Protein AF-A0A9D4KH15-F1 (afdb_monomer)

Structure (mmCIF, N/CA/C/O backbone):
data_AF-A0A9D4KH15-F1
#
_entry.id   AF-A0A9D4KH15-F1
#
loop_
_atom_site.group_PDB
_atom_site.id
_atom_site.type_symbol
_atom_site.label_atom_id
_atom_site.label_alt_id
_atom_site.label_comp_id
_atom_site.label_asym_id
_atom_site.label_entity_id
_atom_site.label_seq_id
_atom_site.pdbx_PDB_ins_code
_atom_site.Cartn_x
_atom_site.Cartn_y
_atom_site.Cartn_z
_atom_site.occupancy
_atom_site.B_iso_or_equiv
_atom_site.auth_seq_id
_atom_site.auth_comp_id
_atom_site.auth_asym_id
_atom_site.auth_atom_id
_atom_site.pdbx_PDB_model_num
ATOM 1 N N . MET A 1 1 ? 5.523 19.450 22.129 1.00 51.50 1 MET A N 1
ATOM 2 C CA . MET A 1 1 ? 5.446 18.774 20.815 1.00 51.50 1 MET A CA 1
ATOM 3 C C . MET A 1 1 ? 5.127 17.316 21.075 1.00 51.50 1 MET A C 1
ATOM 5 O O . MET A 1 1 ? 5.651 16.769 22.034 1.00 51.50 1 MET A O 1
ATOM 9 N N . ASP A 1 2 ? 4.217 16.727 20.310 1.00 75.88 2 ASP A N 1
ATOM 10 C CA . ASP A 1 2 ? 3.698 15.388 20.586 1.00 75.88 2 ASP A CA 1
ATOM 11 C C . ASP A 1 2 ? 4.733 14.305 20.212 1.00 75.88 2 ASP A C 1
ATOM 13 O O . ASP A 1 2 ? 5.289 14.323 19.109 1.00 75.88 2 ASP A O 1
ATOM 17 N N . SER A 1 3 ? 5.032 13.402 21.152 1.00 84.50 3 SER A N 1
ATOM 18 C CA . SER A 1 3 ? 6.187 12.486 21.122 1.00 84.50 3 SER A CA 1
ATOM 19 C C . SER A 1 3 ? 6.251 11.632 19.848 1.00 84.50 3 SER A C 1
ATOM 21 O O . SER A 1 3 ? 7.328 11.422 19.289 1.00 84.50 3 SER A O 1
ATOM 23 N N . LEU A 1 4 ? 5.094 11.211 19.327 1.00 83.44 4 LEU A N 1
ATOM 24 C CA . LEU A 1 4 ? 4.999 10.395 18.112 1.00 83.44 4 LEU A CA 1
ATOM 25 C C . LEU A 1 4 ? 5.393 11.161 16.845 1.00 83.44 4 LEU A C 1
ATOM 27 O O . LEU A 1 4 ? 6.088 10.625 15.985 1.00 83.44 4 LEU A O 1
ATOM 31 N N . THR A 1 5 ? 4.978 12.423 16.733 1.00 88.56 5 THR A N 1
ATOM 32 C CA . THR A 1 5 ? 5.319 13.270 15.580 1.00 88.56 5 THR A CA 1
ATOM 33 C C . THR A 1 5 ? 6.829 13.492 15.527 1.00 88.56 5 THR A C 1
ATOM 35 O O . THR A 1 5 ? 7.440 13.378 14.467 1.00 88.56 5 THR A O 1
ATOM 38 N N . GLN A 1 6 ? 7.445 13.743 16.684 1.00 88.19 6 GLN A N 1
ATOM 39 C CA . GLN A 1 6 ? 8.890 13.919 16.777 1.00 88.19 6 GLN A CA 1
ATOM 40 C C . GLN A 1 6 ? 9.641 12.626 16.430 1.00 88.19 6 GLN A C 1
ATOM 42 O O . GLN A 1 6 ? 10.604 12.671 15.672 1.00 88.19 6 GLN A O 1
ATOM 47 N N . MET A 1 7 ? 9.183 11.475 16.930 1.00 88.94 7 MET A N 1
ATOM 48 C CA . MET A 1 7 ? 9.775 10.172 16.613 1.00 88.94 7 MET A CA 1
ATOM 49 C C . MET A 1 7 ? 9.785 9.897 15.103 1.00 88.94 7 MET A C 1
ATOM 51 O O . MET A 1 7 ? 10.810 9.493 14.559 1.00 88.94 7 MET 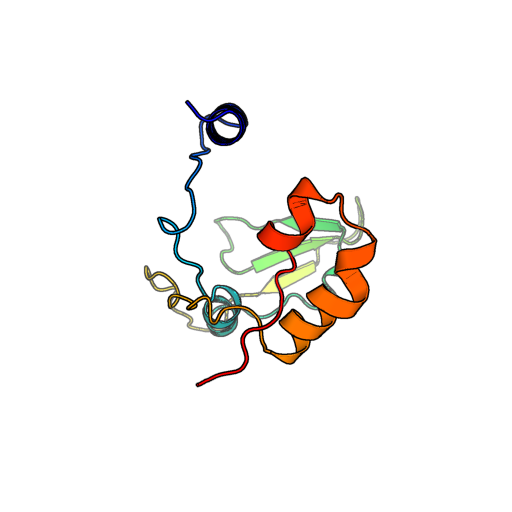A O 1
ATOM 55 N N . VAL A 1 8 ? 8.668 10.155 14.415 1.00 88.62 8 VAL A N 1
ATOM 56 C CA . VAL A 1 8 ? 8.570 9.958 12.962 1.00 88.62 8 VAL A CA 1
ATOM 57 C C . VAL A 1 8 ? 9.496 10.920 12.214 1.00 88.62 8 VAL A C 1
ATOM 59 O O . VAL A 1 8 ? 10.247 10.471 11.352 1.00 88.62 8 VAL A O 1
ATOM 62 N N . ASN A 1 9 ? 9.528 12.201 12.585 1.00 91.38 9 ASN A N 1
ATOM 63 C CA . ASN A 1 9 ? 10.410 13.185 11.943 1.00 91.38 9 ASN A CA 1
ATOM 64 C C . ASN A 1 9 ? 11.902 12.871 12.142 1.00 91.38 9 ASN A C 1
ATOM 66 O O . ASN A 1 9 ? 12.714 13.143 11.267 1.00 91.38 9 ASN A O 1
ATOM 70 N N . MET A 1 10 ? 12.284 12.281 13.278 1.00 92.69 10 MET A N 1
ATOM 71 C CA . MET A 1 10 ? 13.681 11.919 13.555 1.00 92.69 10 MET A CA 1
ATOM 72 C C . MET A 1 10 ? 14.112 10.590 12.914 1.00 92.69 10 MET A C 1
ATOM 74 O O . MET A 1 10 ? 15.296 10.265 12.943 1.00 92.69 10 MET A O 1
ATOM 78 N N . SER A 1 11 ? 13.187 9.810 12.344 1.00 91.69 11 SER A N 1
ATOM 79 C CA . SER A 1 11 ? 13.507 8.500 11.753 1.00 91.69 11 SER A CA 1
ATOM 80 C C . SER A 1 11 ? 14.305 8.590 10.444 1.00 91.69 11 SER A C 1
ATOM 82 O O . SER A 1 11 ? 15.034 7.661 10.106 1.00 91.69 11 SER A O 1
ATOM 84 N N . SER A 1 12 ? 14.176 9.696 9.708 1.00 92.12 12 SER A N 1
ATOM 85 C CA . SER A 1 12 ? 14.945 10.008 8.500 1.00 92.12 12 SER A CA 1
ATOM 86 C C . SER A 1 12 ? 14.803 11.494 8.182 1.00 92.12 12 SER A C 1
ATOM 88 O O . SER A 1 12 ? 13.729 12.058 8.374 1.00 92.12 12 SER A O 1
ATOM 90 N N . ALA A 1 13 ? 15.837 12.110 7.602 1.00 87.50 13 ALA A N 1
ATOM 91 C CA . ALA A 1 13 ? 15.796 13.506 7.151 1.00 87.50 13 ALA A CA 1
ATOM 92 C C . ALA A 1 13 ? 14.719 13.781 6.082 1.00 87.50 13 ALA A C 1
ATOM 94 O O . ALA A 1 13 ? 14.343 14.928 5.864 1.00 87.50 13 ALA A O 1
ATOM 95 N N . SER A 1 14 ? 14.234 12.737 5.406 1.00 88.81 14 SER A N 1
ATOM 96 C CA . SER A 1 14 ? 13.194 12.822 4.377 1.00 88.81 14 SER A CA 1
ATOM 97 C C . SER A 1 14 ? 11.768 12.685 4.913 1.00 88.81 14 SER A C 1
ATOM 99 O O . SER A 1 14 ? 10.826 12.769 4.127 1.00 88.81 14 SER A O 1
ATOM 101 N N . ASN A 1 15 ? 11.591 12.378 6.200 1.00 88.44 15 ASN A N 1
ATOM 102 C CA . ASN A 1 15 ? 10.284 12.034 6.747 1.00 88.44 15 ASN A CA 1
ATOM 103 C C . ASN A 1 15 ? 9.617 13.247 7.397 1.00 88.44 15 ASN A C 1
ATOM 105 O O . ASN A 1 15 ? 10.205 13.921 8.238 1.00 88.44 15 ASN A O 1
ATOM 109 N N . GLU A 1 16 ? 8.347 13.458 7.059 1.00 89.38 16 GLU A N 1
ATOM 110 C CA . GLU A 1 16 ? 7.478 14.440 7.699 1.00 89.38 16 GLU A CA 1
ATOM 111 C C . GLU A 1 16 ? 6.214 13.748 8.221 1.00 89.38 16 GLU A C 1
ATOM 113 O O . GLU A 1 16 ? 5.483 13.072 7.494 1.00 89.38 16 GLU A O 1
ATOM 118 N N . ALA A 1 17 ? 5.965 13.895 9.515 1.00 87.75 17 ALA A N 1
ATOM 119 C CA . ALA A 1 17 ? 4.832 13.314 10.203 1.00 87.75 17 ALA A CA 1
ATOM 120 C C . ALA A 1 17 ? 3.571 14.150 9.970 1.00 87.75 17 ALA A C 1
ATOM 122 O O . ALA A 1 17 ? 3.404 15.226 10.546 1.00 87.75 17 ALA A O 1
ATOM 123 N N . VAL A 1 18 ? 2.636 13.607 9.193 1.00 84.25 18 VAL A N 1
ATOM 124 C CA . VAL A 1 18 ? 1.328 14.223 8.951 1.00 84.25 18 VAL A CA 1
ATOM 125 C C . VAL A 1 18 ? 0.259 13.497 9.761 1.00 84.25 18 VAL A C 1
ATOM 127 O O . VAL A 1 18 ? 0.149 12.271 9.722 1.00 84.25 18 VAL A O 1
ATOM 130 N N . ARG A 1 19 ? -0.553 14.252 10.506 1.00 80.44 19 ARG A N 1
ATOM 131 C CA . ARG A 1 19 ? -1.678 13.701 11.273 1.00 80.44 19 ARG A CA 1
ATOM 132 C C . ARG A 1 19 ? -2.951 13.703 10.457 1.00 80.44 19 ARG A C 1
ATOM 134 O O . ARG A 1 19 ? -3.253 14.675 9.776 1.00 80.44 19 ARG A O 1
ATOM 141 N N . TYR A 1 20 ? -3.754 12.660 10.611 1.00 75.25 20 TYR A N 1
ATOM 142 C CA . TYR A 1 20 ? -5.149 12.716 10.194 1.00 75.25 20 TYR A CA 1
ATOM 143 C C . TYR A 1 20 ? -5.892 13.798 11.016 1.00 75.25 20 TYR A C 1
ATOM 145 O O . TYR A 1 20 ? -5.657 13.876 12.224 1.00 75.25 20 TYR A O 1
ATOM 153 N N . PRO A 1 21 ? -6.754 14.641 10.408 1.00 79.31 21 PRO A N 1
ATOM 154 C CA . PRO A 1 21 ? -7.272 14.564 9.038 1.00 79.31 21 PRO A CA 1
ATOM 155 C C . PRO A 1 21 ? -6.495 15.366 7.979 1.00 79.31 21 PRO A C 1
ATOM 157 O O . PRO A 1 21 ? -6.962 15.471 6.852 1.00 79.31 21 PRO A O 1
ATOM 160 N N . ALA A 1 22 ? -5.307 15.907 8.278 1.00 83.06 22 ALA A N 1
ATOM 161 C CA . ALA A 1 22 ? -4.509 16.665 7.302 1.00 83.06 22 ALA A CA 1
ATOM 162 C C . ALA A 1 22 ? -3.950 15.802 6.146 1.00 83.06 22 ALA A C 1
ATOM 164 O O . ALA A 1 22 ? -3.389 16.334 5.190 1.00 83.06 22 ALA A O 1
ATOM 165 N N . TRP A 1 23 ? -4.108 14.476 6.217 1.00 82.69 23 TRP A N 1
ATOM 166 C CA . TRP A 1 23 ? -3.726 13.526 5.175 1.00 82.69 23 TRP A CA 1
ATOM 167 C C . TRP A 1 23 ? -4.948 12.930 4.469 1.00 82.69 23 TRP A C 1
ATOM 169 O O . TRP A 1 23 ? -5.870 12.432 5.117 1.00 82.69 23 TRP A O 1
ATOM 179 N N . ASN A 1 24 ? -4.894 12.886 3.136 1.00 86.56 24 ASN A N 1
ATOM 180 C CA . ASN A 1 24 ? -5.896 12.228 2.304 1.00 86.56 24 ASN A CA 1
ATOM 181 C C . ASN A 1 24 ? -5.442 10.821 1.906 1.00 86.56 24 ASN A C 1
ATOM 183 O O . ASN A 1 24 ? -4.399 10.648 1.271 1.00 86.56 24 ASN A O 1
ATOM 187 N N . TRP A 1 25 ? -6.264 9.814 2.205 1.00 87.44 25 TRP A N 1
ATOM 188 C CA . TRP A 1 25 ? -6.105 8.482 1.623 1.00 87.44 25 TRP A CA 1
ATOM 189 C C . TRP A 1 25 ? -6.376 8.545 0.122 1.00 87.44 25 TRP A C 1
ATOM 191 O O . TRP A 1 25 ? -7.234 9.301 -0.322 1.00 87.44 25 TRP A O 1
ATOM 201 N N . ARG A 1 26 ? -5.640 7.773 -0.678 1.00 91.50 26 ARG A N 1
ATOM 202 C CA . ARG A 1 26 ? -5.734 7.801 -2.144 1.00 91.50 26 ARG A CA 1
ATOM 203 C C . ARG A 1 26 ? -5.789 6.392 -2.711 1.00 91.50 26 ARG A C 1
ATOM 205 O O . ARG A 1 26 ? -5.100 5.506 -2.206 1.00 91.50 26 ARG A O 1
ATOM 212 N N . ASP A 1 27 ? -6.573 6.193 -3.769 1.00 93.44 27 ASP A N 1
ATOM 213 C CA . ASP A 1 27 ? -6.717 4.886 -4.419 1.00 93.44 27 ASP A CA 1
ATOM 214 C C . ASP A 1 27 ? -5.544 4.594 -5.363 1.00 93.44 27 ASP A C 1
ATOM 216 O O . ASP A 1 27 ? -5.6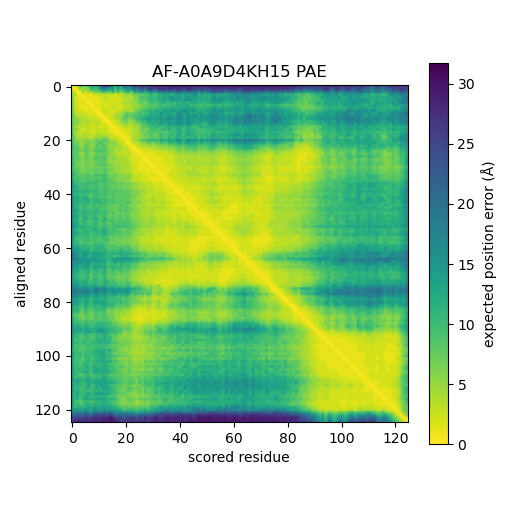58 4.589 -6.591 1.00 93.44 27 ASP A O 1
ATOM 220 N N . TRP A 1 28 ? -4.378 4.348 -4.771 1.00 92.25 28 TRP A N 1
ATOM 221 C CA . TRP A 1 28 ? -3.186 3.944 -5.510 1.00 92.25 28 TRP A CA 1
ATOM 222 C C . TRP A 1 28 ? -3.380 2.625 -6.249 1.00 92.25 28 TRP A C 1
ATOM 224 O O . TRP A 1 28 ? -2.839 2.453 -7.337 1.00 92.25 28 TRP A O 1
ATOM 234 N N . LYS A 1 29 ? -4.169 1.700 -5.691 1.00 92.31 29 LYS A N 1
ATOM 235 C CA . LYS A 1 29 ? -4.408 0.395 -6.307 1.00 92.31 29 LYS A CA 1
ATOM 236 C C . LYS A 1 29 ? -5.158 0.555 -7.627 1.00 92.31 29 LYS A C 1
ATOM 238 O O . LYS A 1 29 ? -4.678 0.075 -8.652 1.00 92.31 29 LYS A O 1
ATOM 243 N N . GLY A 1 30 ? -6.304 1.234 -7.608 1.00 92.38 30 GLY A N 1
ATOM 244 C CA . GLY A 1 30 ? -7.095 1.485 -8.808 1.00 92.38 30 GLY A CA 1
ATOM 245 C C . GLY A 1 30 ? -6.331 2.327 -9.823 1.00 92.38 30 GLY A C 1
ATOM 246 O O . GLY A 1 30 ? -6.327 1.995 -11.007 1.00 92.38 30 GLY A O 1
ATOM 247 N N . PHE A 1 31 ? -5.612 3.354 -9.369 1.00 93.12 31 PHE A N 1
ATOM 248 C CA . PHE A 1 31 ? -4.798 4.197 -10.243 1.00 93.12 31 PHE A CA 1
ATOM 249 C C . PHE A 1 31 ? -3.682 3.424 -10.956 1.00 93.12 31 PHE A C 1
ATOM 251 O O . PHE A 1 31 ? -3.625 3.434 -12.184 1.00 93.12 31 PHE A O 1
ATOM 258 N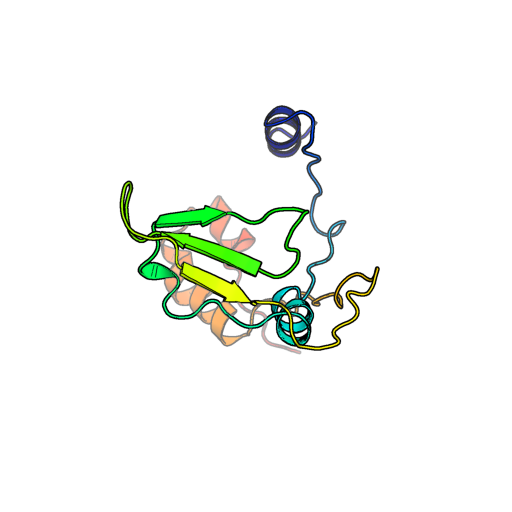 N . LEU A 1 32 ? -2.835 2.704 -10.213 1.00 91.81 32 LEU A N 1
ATOM 259 C CA . LEU A 1 32 ? -1.701 1.972 -10.784 1.00 91.81 32 LEU A CA 1
ATOM 260 C C . LEU A 1 32 ? -2.147 0.788 -11.647 1.00 91.81 32 LEU A C 1
ATOM 262 O O . LEU A 1 32 ? -1.486 0.489 -12.634 1.00 91.81 32 LEU A O 1
ATOM 266 N N . SER A 1 33 ? -3.285 0.156 -11.339 1.00 91.94 33 SER A N 1
ATOM 267 C CA . SER A 1 33 ? -3.806 -0.975 -12.126 1.00 91.94 33 SER A CA 1
ATOM 268 C C . SER A 1 33 ? -4.158 -0.631 -13.577 1.00 91.94 33 SER A C 1
ATOM 270 O O . SER A 1 33 ? -4.254 -1.526 -14.408 1.00 91.94 33 SER A O 1
ATOM 272 N N . ARG A 1 34 ? -4.341 0.659 -13.890 1.00 90.06 34 ARG A N 1
ATOM 273 C CA . ARG A 1 34 ? -4.579 1.152 -15.258 1.00 90.06 34 ARG A CA 1
ATOM 274 C C . ARG A 1 34 ? -3.290 1.387 -16.035 1.00 90.06 34 ARG A C 1
ATOM 276 O O . ARG A 1 34 ? -3.339 1.581 -17.241 1.00 90.06 34 ARG A O 1
ATOM 283 N N . LEU A 1 35 ? -2.170 1.470 -15.323 1.00 91.75 35 LEU A N 1
ATOM 284 C CA . LEU A 1 35 ? -0.877 1.845 -15.881 1.00 91.75 35 LEU A CA 1
ATOM 285 C C . LEU A 1 35 ? 0.073 0.653 -15.960 1.00 91.75 35 LEU A C 1
ATOM 287 O O . LEU A 1 35 ? 0.916 0.585 -16.856 1.00 91.75 35 LEU A O 1
ATOM 291 N N . PHE A 1 36 ? -0.079 -0.283 -15.022 1.00 92.25 36 PHE A N 1
ATOM 292 C CA . PHE A 1 36 ? 0.841 -1.385 -14.833 1.00 92.25 36 PHE A CA 1
ATOM 293 C C . PHE A 1 36 ? 0.136 -2.738 -14.748 1.00 92.25 36 PHE A C 1
ATOM 295 O O . PHE A 1 36 ? -0.920 -2.890 -14.131 1.00 92.25 36 PHE A O 1
ATOM 302 N N . CYS A 1 37 ? 0.788 -3.741 -15.319 1.00 91.75 37 CYS A N 1
ATOM 303 C CA . CYS A 1 37 ? 0.468 -5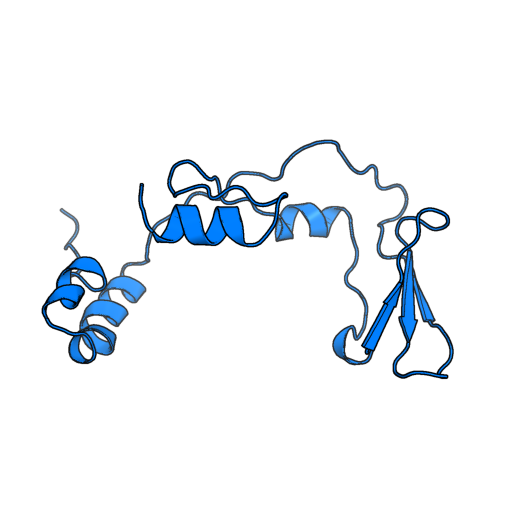.147 -15.197 1.00 91.75 37 CYS A CA 1
ATOM 304 C C . CYS A 1 37 ? 1.126 -5.741 -13.940 1.00 91.75 37 CYS A C 1
ATOM 306 O O . CYS A 1 37 ? 2.255 -5.382 -13.586 1.00 91.75 37 CYS A O 1
ATOM 308 N N . PRO A 1 38 ? 0.452 -6.680 -13.256 1.00 91.88 38 PRO A N 1
ATOM 309 C CA . PRO A 1 38 ? 1.043 -7.381 -12.127 1.00 91.88 38 PRO A CA 1
ATOM 310 C C . PRO A 1 38 ? 2.218 -8.251 -12.579 1.00 91.88 38 PRO A C 1
ATOM 312 O O . PRO A 1 38 ? 2.179 -8.879 -13.636 1.00 91.88 38 PRO A O 1
ATOM 315 N N . VAL A 1 39 ? 3.235 -8.354 -11.726 1.00 92.75 39 VAL A N 1
ATOM 316 C CA . VAL A 1 39 ? 4.360 -9.267 -11.940 1.00 92.75 39 VAL A CA 1
ATOM 317 C C . VAL A 1 39 ? 3.891 -10.718 -11.750 1.00 92.75 39 VAL A C 1
ATOM 319 O O . VAL A 1 39 ? 3.449 -11.076 -10.648 1.00 92.75 39 VAL A O 1
ATOM 322 N N . PRO A 1 40 ? 4.004 -11.586 -12.772 1.00 91.19 40 PRO A N 1
ATOM 323 C CA . PRO A 1 40 ? 3.621 -12.987 -12.657 1.00 91.19 40 PRO A CA 1
ATOM 324 C C . PRO A 1 40 ? 4.462 -13.702 -11.603 1.00 91.19 40 PRO A C 1
ATOM 326 O O . PRO A 1 40 ? 5.677 -13.537 -11.556 1.00 91.19 40 PRO A O 1
ATOM 329 N N . ALA A 1 41 ? 3.815 -14.511 -10.761 1.00 93.75 41 ALA A N 1
ATOM 330 C CA . ALA A 1 41 ? 4.482 -15.327 -9.746 1.00 93.75 41 ALA A CA 1
ATOM 331 C C . ALA A 1 41 ? 5.488 -14.552 -8.862 1.00 93.75 41 ALA A C 1
ATOM 333 O O . ALA A 1 41 ? 6.494 -15.117 -8.441 1.00 93.75 41 ALA A O 1
ATOM 334 N N . ILE A 1 42 ? 5.200 -13.280 -8.537 1.00 94.44 42 ILE A N 1
ATOM 335 C CA . ILE A 1 42 ? 6.123 -12.361 -7.836 1.00 94.44 42 ILE A CA 1
ATOM 336 C C . ILE A 1 42 ? 6.793 -12.969 -6.590 1.00 94.44 42 ILE A C 1
ATOM 338 O O . ILE A 1 42 ? 7.952 -12.693 -6.309 1.00 94.44 42 ILE A O 1
ATOM 342 N N . ARG A 1 43 ? 6.094 -13.859 -5.873 1.00 95.19 43 ARG A N 1
ATOM 343 C CA . ARG A 1 43 ? 6.590 -14.534 -4.660 1.00 95.19 43 ARG A CA 1
ATOM 344 C C . ARG A 1 43 ? 7.733 -15.529 -4.904 1.00 95.19 43 ARG A C 1
ATOM 346 O O . ARG A 1 43 ? 8.367 -15.944 -3.943 1.00 95.19 43 ARG A O 1
ATOM 353 N N . GLN A 1 44 ? 7.969 -15.951 -6.144 1.00 95.00 44 GLN A N 1
ATOM 354 C CA . GLN A 1 44 ? 9.062 -16.865 -6.494 1.00 95.00 44 GLN A CA 1
ATOM 355 C C . GLN A 1 44 ? 10.410 -16.143 -6.629 1.00 95.00 44 GLN A C 1
ATOM 357 O O . GLN A 1 44 ? 11.457 -16.792 -6.617 1.00 95.00 44 GLN A O 1
ATOM 362 N N . TYR A 1 45 ? 10.391 -14.815 -6.753 1.00 95.94 45 TYR A N 1
ATOM 363 C CA . TYR A 1 45 ? 11.576 -13.996 -6.963 1.00 95.94 45 TYR A CA 1
ATOM 364 C C . TYR A 1 45 ? 12.011 -13.319 -5.662 1.00 95.94 45 TYR A C 1
ATOM 366 O O . TYR A 1 45 ? 11.185 -12.887 -4.861 1.00 95.94 45 TYR A O 1
ATOM 374 N N . GLN A 1 46 ? 13.324 -13.232 -5.455 1.00 95.19 46 GLN A N 1
ATOM 375 C CA . GLN A 1 46 ? 13.937 -12.600 -4.279 1.00 95.19 46 GLN A CA 1
ATOM 376 C C . GLN A 1 46 ? 14.650 -11.295 -4.636 1.00 95.19 46 GLN A C 1
ATOM 378 O O . GLN A 1 46 ? 14.835 -10.433 -3.781 1.00 95.19 46 GLN A O 1
ATOM 383 N N . TYR A 1 47 ? 15.042 -11.148 -5.902 1.00 95.62 47 TYR A N 1
ATOM 384 C CA . TYR A 1 47 ? 15.777 -9.994 -6.400 1.00 95.62 47 TYR A CA 1
ATOM 385 C C . TYR A 1 47 ? 14.954 -9.303 -7.470 1.00 95.62 47 TYR A C 1
ATOM 387 O O . TYR A 1 47 ? 14.501 -9.960 -8.406 1.00 95.62 47 TYR A O 1
ATOM 395 N N . PHE A 1 48 ? 14.818 -7.987 -7.337 1.00 95.81 48 PHE A N 1
ATOM 396 C CA . PHE A 1 48 ? 14.131 -7.117 -8.282 1.00 95.81 48 PHE A CA 1
ATOM 397 C C . PHE A 1 48 ? 15.051 -5.950 -8.624 1.00 95.81 48 PHE A C 1
ATOM 399 O O . PHE A 1 48 ? 15.624 -5.326 -7.731 1.00 95.81 48 PHE A O 1
ATOM 406 N N . ARG A 1 49 ? 15.190 -5.651 -9.914 1.00 94.50 49 ARG A N 1
ATOM 407 C CA . ARG A 1 49 ? 15.928 -4.496 -10.421 1.00 94.50 49 ARG A CA 1
ATOM 408 C C . ARG A 1 49 ? 15.069 -3.766 -11.442 1.00 94.50 49 ARG A C 1
ATOM 410 O O . ARG A 1 49 ? 14.556 -4.375 -12.378 1.00 94.50 49 ARG A O 1
ATOM 417 N N . MET A 1 50 ? 14.953 -2.463 -11.247 1.00 95.06 50 MET A N 1
ATOM 418 C CA . MET A 1 50 ? 14.333 -1.510 -12.162 1.00 95.06 50 MET A CA 1
ATOM 419 C C . MET A 1 50 ? 15.385 -0.450 -12.454 1.00 95.06 50 MET A C 1
ATOM 421 O O . MET A 1 50 ? 16.113 -0.057 -11.540 1.00 95.06 50 MET A O 1
ATOM 425 N N . THR A 1 51 ? 15.505 -0.029 -13.707 1.00 93.88 51 THR A N 1
ATOM 426 C CA . THR A 1 51 ? 16.532 0.931 -14.110 1.00 93.88 51 THR A CA 1
ATOM 427 C C . THR A 1 51 ? 15.939 2.002 -15.015 1.00 93.88 51 THR A C 1
ATOM 429 O O . THR A 1 51 ? 14.844 1.841 -15.556 1.00 93.88 51 THR A O 1
ATOM 432 N N . THR A 1 52 ? 16.637 3.126 -15.141 1.00 91.88 52 THR A N 1
ATOM 433 C CA . THR A 1 52 ? 16.198 4.249 -15.976 1.00 91.88 52 THR A CA 1
ATOM 434 C C . THR A 1 52 ? 16.406 3.994 -17.466 1.00 91.88 52 THR A C 1
ATOM 436 O O . THR A 1 52 ? 15.766 4.647 -18.281 1.00 91.88 52 THR A O 1
ATOM 439 N N . GLU A 1 53 ? 17.272 3.044 -17.825 1.00 94.25 53 GLU A N 1
ATOM 440 C CA . GLU A 1 53 ? 17.553 2.662 -19.212 1.00 94.25 53 GLU A CA 1
ATOM 441 C C . GLU A 1 53 ? 16.416 1.827 -19.821 1.00 94.25 53 GLU A C 1
ATOM 443 O O . GLU A 1 53 ? 16.163 1.920 -21.018 1.00 94.25 53 GLU A O 1
ATOM 448 N N . GLU A 1 54 ? 15.712 1.037 -19.002 1.00 91.50 54 GLU A N 1
ATOM 449 C CA . GLU A 1 54 ? 14.570 0.205 -19.408 1.00 91.50 54 GLU A CA 1
ATOM 450 C C . GLU A 1 54 ? 13.346 0.495 -18.512 1.00 91.50 54 GLU A C 1
ATOM 452 O O . GLU A 1 54 ? 12.949 -0.340 -17.688 1.00 91.50 54 GLU A O 1
ATOM 457 N N . PRO A 1 55 ? 12.733 1.689 -18.626 1.00 89.81 55 PRO A N 1
ATOM 458 C CA . PRO A 1 55 ? 11.576 2.044 -17.817 1.00 89.81 55 PRO A CA 1
ATOM 459 C C . PRO A 1 55 ? 10.409 1.094 -18.101 1.00 89.81 55 PRO A C 1
ATOM 461 O O . PRO A 1 55 ? 10.167 0.687 -19.235 1.00 89.81 55 PRO A O 1
ATOM 464 N N . GLY A 1 56 ? 9.669 0.737 -17.052 1.00 90.62 56 GLY A N 1
ATOM 465 C CA . GLY A 1 56 ? 8.539 -0.183 -17.175 1.00 90.62 56 GLY A CA 1
ATOM 466 C C . GLY A 1 56 ? 8.924 -1.654 -17.319 1.00 90.62 56 GLY A C 1
ATOM 467 O O . GLY A 1 56 ? 8.034 -2.490 -17.449 1.00 90.62 56 GLY A O 1
ATOM 468 N N . VAL A 1 57 ? 10.212 -1.995 -17.232 1.00 94.31 57 VAL A N 1
ATOM 469 C CA . VAL A 1 57 ? 10.689 -3.378 -17.172 1.00 94.31 57 VAL A CA 1
ATOM 470 C C . VAL A 1 57 ? 11.209 -3.685 -15.773 1.00 94.31 57 VAL A C 1
ATOM 472 O O . VAL A 1 57 ? 11.988 -2.936 -15.185 1.00 94.31 57 VAL A O 1
ATOM 475 N N . VAL A 1 58 ? 10.791 -4.828 -15.236 1.00 96.00 58 VAL A N 1
ATOM 476 C CA . VAL A 1 58 ? 11.324 -5.376 -13.991 1.00 96.00 58 VAL A CA 1
ATOM 477 C C . VAL A 1 58 ? 12.191 -6.574 -14.337 1.00 96.00 58 VAL A C 1
ATOM 479 O O . VAL A 1 58 ? 11.723 -7.558 -14.911 1.00 96.00 58 VAL A O 1
ATOM 482 N N . THR A 1 59 ? 13.467 -6.494 -13.973 1.00 96.31 59 THR A N 1
ATOM 483 C CA . THR A 1 59 ? 14.377 -7.638 -14.021 1.00 96.31 59 THR A CA 1
ATOM 484 C C . THR A 1 59 ? 14.348 -8.368 -12.685 1.00 96.31 59 THR A C 1
ATOM 486 O O . THR A 1 59 ? 14.417 -7.737 -11.631 1.00 96.31 59 THR A O 1
ATOM 489 N N . MET A 1 60 ? 14.260 -9.695 -12.713 1.00 96.44 60 MET A N 1
ATOM 490 C CA . MET A 1 60 ? 14.044 -10.520 -11.529 1.00 96.44 60 MET A CA 1
ATOM 491 C C . MET A 1 60 ? 14.955 -11.742 -11.490 1.00 96.44 60 MET A C 1
ATOM 493 O O . MET A 1 60 ? 15.333 -12.274 -12.532 1.00 96.44 60 MET A O 1
ATOM 497 N N . ARG A 1 61 ? 15.266 -12.226 -10.281 1.00 96.12 61 ARG A N 1
ATOM 498 C CA . ARG A 1 61 ? 15.948 -13.515 -10.060 1.00 96.12 61 ARG A CA 1
ATOM 499 C C . ARG A 1 61 ? 15.342 -14.252 -8.869 1.00 96.12 61 ARG A C 1
ATOM 501 O O . ARG A 1 61 ? 14.961 -13.635 -7.871 1.00 96.12 61 ARG A O 1
ATOM 508 N N . THR A 1 62 ? 15.280 -15.577 -8.957 1.00 95.25 62 THR A N 1
ATOM 509 C CA . THR A 1 62 ? 14.776 -16.436 -7.871 1.00 95.25 62 THR A CA 1
ATOM 510 C C . THR A 1 62 ? 15.759 -16.528 -6.709 1.00 95.25 62 THR A C 1
ATOM 512 O O . THR A 1 62 ? 15.338 -16.517 -5.557 1.00 95.25 62 THR A O 1
ATOM 515 N N . ARG A 1 63 ? 17.064 -16.592 -7.002 1.00 92.50 63 ARG A N 1
ATOM 516 C CA . ARG A 1 63 ? 18.178 -16.622 -6.040 1.00 92.50 63 ARG A CA 1
ATOM 517 C C . ARG A 1 63 ? 19.418 -15.951 -6.639 1.00 92.50 63 ARG A C 1
ATOM 519 O O . ARG A 1 63 ? 19.469 -15.685 -7.843 1.00 92.50 63 ARG A O 1
ATOM 526 N N . VAL A 1 64 ? 20.437 -15.718 -5.813 1.00 90.06 64 VAL A N 1
ATOM 527 C CA . VAL A 1 64 ? 21.766 -15.293 -6.285 1.00 90.06 64 VAL A CA 1
ATOM 528 C C . VAL A 1 64 ? 22.316 -16.327 -7.270 1.00 90.06 64 VAL A C 1
ATOM 530 O O . VAL A 1 64 ? 22.224 -17.527 -7.029 1.00 90.06 64 VAL A O 1
ATOM 533 N N . GLY A 1 65 ? 22.878 -15.860 -8.386 1.00 88.94 65 GLY A N 1
ATOM 534 C CA . GLY A 1 65 ? 23.486 -16.716 -9.411 1.00 88.94 65 GLY A CA 1
ATOM 535 C C . GLY A 1 65 ? 22.508 -17.360 -10.402 1.00 88.94 65 GLY A C 1
ATOM 536 O O . GLY A 1 65 ? 22.954 -17.876 -11.421 1.00 88.94 65 GLY A O 1
ATOM 537 N N . CYS A 1 66 ? 21.193 -17.295 -10.168 1.00 92.56 66 CYS A N 1
ATOM 538 C CA . CYS A 1 66 ? 20.208 -17.737 -11.158 1.00 92.56 66 CYS A CA 1
ATOM 539 C C . CYS A 1 66 ? 20.091 -16.744 -12.334 1.00 92.56 66 CYS A C 1
ATOM 541 O O . CYS A 1 66 ? 20.355 -15.549 -12.145 1.00 92.56 66 CYS A O 1
ATOM 543 N N . PRO A 1 67 ? 19.657 -17.212 -13.523 1.00 94.19 67 PRO A N 1
ATOM 544 C CA . PRO A 1 67 ? 19.393 -16.346 -14.668 1.00 94.19 67 PRO A CA 1
ATOM 545 C C . PRO A 1 67 ? 18.392 -15.232 -14.352 1.00 94.19 67 PRO A C 1
ATOM 547 O O . PRO A 1 67 ? 17.474 -15.404 -13.545 1.00 94.19 67 PRO A O 1
ATOM 550 N N . GLU A 1 68 ? 18.572 -14.091 -15.015 1.00 94.81 68 GLU A N 1
ATOM 551 C CA . GLU A 1 68 ? 17.621 -12.985 -14.968 1.00 94.81 68 GLU A CA 1
ATOM 552 C C . GLU A 1 68 ? 16.412 -13.264 -15.855 1.00 94.81 68 GLU A C 1
ATOM 554 O O . GLU A 1 68 ? 16.547 -13.690 -16.999 1.00 94.81 68 GLU A O 1
ATOM 559 N N . VAL A 1 69 ? 15.229 -12.963 -15.327 1.00 95.06 69 VAL A N 1
ATOM 560 C CA . VAL A 1 69 ? 13.976 -12.921 -16.081 1.00 95.06 69 VAL A CA 1
ATOM 561 C C . VAL A 1 69 ? 13.536 -11.469 -16.162 1.00 95.06 69 VAL A C 1
ATOM 563 O O . VAL A 1 69 ? 13.491 -10.783 -15.142 1.00 95.06 69 VAL A O 1
ATOM 566 N N . LYS A 1 70 ? 13.208 -10.991 -17.361 1.00 95.38 70 LYS A N 1
ATOM 567 C CA . LYS A 1 70 ? 12.658 -9.649 -17.570 1.00 95.38 70 LYS A CA 1
ATOM 568 C C . LYS A 1 70 ? 11.162 -9.737 -17.834 1.00 95.38 70 LYS A C 1
ATOM 570 O O . LYS A 1 70 ? 10.721 -10.588 -18.602 1.00 95.38 70 LYS A O 1
ATOM 575 N N . VAL A 1 71 ? 10.398 -8.848 -17.212 1.00 94.81 71 VAL A N 1
ATOM 576 C CA . VAL A 1 71 ? 8.964 -8.687 -17.461 1.00 94.81 71 VAL A CA 1
ATOM 577 C C . VAL A 1 71 ? 8.668 -7.210 -17.662 1.00 94.81 71 VAL A C 1
ATOM 579 O O . VAL A 1 71 ? 8.996 -6.390 -16.805 1.00 94.81 71 VAL A O 1
ATOM 582 N N . THR A 1 72 ? 8.020 -6.880 -18.775 1.00 94.56 72 THR A N 1
ATOM 583 C CA . THR A 1 72 ? 7.430 -5.557 -18.979 1.00 94.56 72 THR A CA 1
ATOM 584 C C . THR A 1 72 ? 6.171 -5.452 -18.127 1.00 94.56 72 THR A C 1
ATOM 586 O O . THR A 1 72 ? 5.240 -6.242 -18.272 1.00 94.56 72 THR A O 1
ATOM 589 N N . VAL A 1 73 ? 6.168 -4.499 -17.201 1.00 94.19 73 VAL A N 1
ATOM 590 C CA . VAL A 1 73 ? 5.048 -4.217 -16.302 1.00 94.19 73 VAL A CA 1
ATOM 591 C C . VAL A 1 73 ? 4.265 -2.986 -16.725 1.00 94.19 73 VAL A C 1
ATOM 593 O O . VAL A 1 73 ? 3.179 -2.797 -16.210 1.00 94.19 73 VAL A O 1
ATOM 596 N N . THR A 1 74 ? 4.750 -2.141 -17.631 1.00 92.25 74 THR A N 1
ATOM 597 C CA . THR A 1 74 ? 3.937 -1.059 -18.212 1.00 92.25 74 THR A CA 1
ATOM 598 C C . THR A 1 74 ? 3.011 -1.592 -19.292 1.00 92.25 74 THR A C 1
ATOM 600 O O . THR A 1 74 ? 3.404 -2.456 -20.072 1.00 92.25 74 THR A O 1
ATOM 603 N N . MET A 1 75 ? 1.795 -1.057 -19.362 1.00 87.44 75 MET A N 1
ATOM 604 C CA . MET A 1 75 ? 0.903 -1.330 -20.489 1.00 87.44 75 MET A CA 1
ATOM 605 C C . MET A 1 75 ? 1.414 -0.647 -21.768 1.00 87.44 75 MET A C 1
ATOM 607 O O . MET A 1 75 ? 1.995 0.440 -21.712 1.00 87.44 75 MET A O 1
ATOM 611 N N . ASP A 1 76 ? 1.195 -1.275 -22.923 1.00 79.50 76 ASP A N 1
ATOM 612 C CA . ASP A 1 76 ? 1.654 -0.745 -24.210 1.00 79.50 76 ASP A CA 1
ATOM 613 C C . ASP A 1 76 ? 1.010 0.612 -24.522 1.00 79.50 76 ASP A C 1
ATOM 615 O O . ASP A 1 76 ? -0.199 0.800 -24.379 1.00 79.50 76 ASP A O 1
ATOM 619 N N . GLY A 1 77 ? 1.834 1.575 -24.945 1.00 79.06 77 GLY A N 1
ATOM 620 C CA . GLY A 1 77 ? 1.382 2.928 -25.283 1.00 79.06 77 GLY A CA 1
ATOM 621 C C . GLY A 1 77 ? 0.888 3.753 -24.090 1.00 79.06 77 GLY A C 1
ATOM 622 O O . GLY A 1 77 ? 0.262 4.795 -24.292 1.00 79.06 77 GLY A O 1
ATOM 623 N N . VAL A 1 78 ? 1.142 3.313 -22.852 1.00 83.00 78 VAL A N 1
ATOM 624 C CA . VAL A 1 78 ? 0.638 4.016 -21.674 1.00 83.00 78 VAL A CA 1
ATOM 625 C C . VAL A 1 78 ? 1.379 5.332 -21.437 1.00 83.00 78 VAL A C 1
ATOM 627 O O . VAL A 1 78 ? 2.604 5.385 -21.340 1.00 83.00 78 VAL A O 1
ATOM 630 N N . HIS A 1 79 ? 0.617 6.414 -21.293 1.00 83.88 79 HIS A N 1
ATOM 631 C CA . HIS A 1 79 ? 1.126 7.686 -20.796 1.00 83.88 79 HIS A CA 1
ATOM 632 C C . HIS A 1 79 ? 0.945 7.730 -19.278 1.00 83.88 79 HIS A C 1
ATOM 634 O O . HIS A 1 79 ? -0.182 7.621 -18.797 1.00 83.88 79 HIS A O 1
ATOM 640 N N . ILE A 1 80 ? 2.036 7.884 -18.523 1.00 83.38 80 ILE A N 1
ATOM 641 C CA . ILE A 1 80 ? 1.981 8.026 -17.062 1.00 83.38 80 ILE A CA 1
ATOM 642 C C . ILE A 1 80 ? 1.654 9.492 -16.744 1.00 83.38 80 ILE A C 1
ATOM 644 O O . ILE A 1 80 ? 2.500 10.360 -16.962 1.00 83.38 80 ILE A O 1
ATOM 648 N N . PRO A 1 81 ? 0.447 9.798 -16.240 1.00 84.81 81 PRO A N 1
ATOM 649 C CA . PRO A 1 81 ? 0.046 11.175 -16.004 1.00 84.81 81 PRO A CA 1
ATOM 650 C C . PRO A 1 81 ? 0.708 11.737 -14.739 1.00 84.81 81 PRO A C 1
ATOM 652 O O . PRO A 1 81 ? 0.789 11.055 -13.715 1.00 84.81 81 PRO A O 1
ATOM 655 N N . TYR A 1 82 ? 1.075 13.020 -14.763 1.00 85.88 82 TYR A N 1
ATOM 656 C 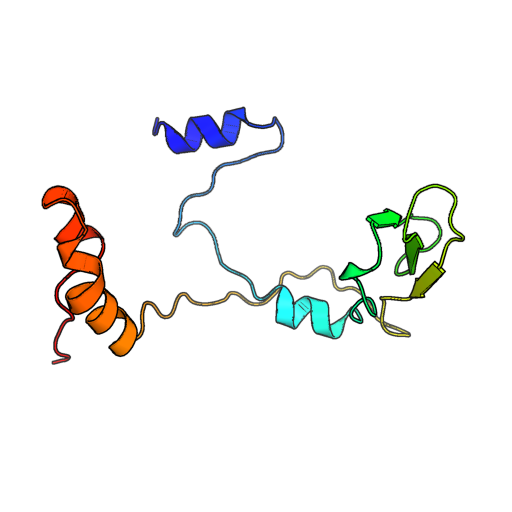CA . TYR A 1 82 ? 1.488 13.784 -13.576 1.00 85.88 82 TYR A CA 1
ATOM 657 C C . TYR A 1 82 ? 0.273 14.188 -12.723 1.00 85.88 82 TYR A C 1
ATOM 659 O O . TYR A 1 82 ? 0.022 15.365 -12.478 1.00 85.88 82 TYR A O 1
ATOM 667 N N . GLN A 1 83 ? -0.520 13.206 -12.292 1.00 89.31 83 GLN A N 1
ATOM 668 C CA . GLN A 1 83 ? -1.702 13.424 -11.458 1.00 89.31 83 GLN A CA 1
ATOM 669 C C . GLN A 1 83 ? -1.709 12.483 -10.255 1.00 89.31 83 GLN A C 1
ATOM 671 O O . GLN A 1 83 ? -1.199 11.365 -10.311 1.00 89.31 83 GLN A O 1
ATOM 676 N N . GLN A 1 84 ? -2.328 12.930 -9.165 1.00 89.69 84 GLN A N 1
ATOM 677 C CA . GLN A 1 84 ? -2.536 12.096 -7.985 1.00 89.69 84 GLN A CA 1
ATOM 678 C C . GLN A 1 84 ? -3.810 11.247 -8.140 1.00 89.69 84 GLN A C 1
ATOM 680 O O . GLN A 1 84 ? -4.768 11.700 -8.771 1.00 89.69 84 GLN A O 1
ATOM 685 N N . PRO A 1 85 ? -3.871 10.045 -7.535 1.00 93.12 85 PRO A N 1
ATOM 686 C CA . PRO A 1 85 ? -5.099 9.262 -7.510 1.00 93.12 85 PRO A CA 1
ATOM 687 C C . PRO A 1 85 ? -6.239 9.982 -6.784 1.00 93.12 85 PRO A C 1
ATOM 689 O O . PRO A 1 85 ? -6.016 10.865 -5.942 1.00 93.12 85 PRO A O 1
ATOM 692 N N . GLN A 1 86 ? -7.463 9.526 -7.060 1.00 92.88 86 GLN A N 1
ATOM 693 C CA . GLN A 1 86 ? -8.662 9.987 -6.367 1.00 92.88 86 GLN A CA 1
ATOM 694 C C . GLN A 1 86 ? -8.549 9.767 -4.855 1.00 92.88 86 GLN A C 1
ATOM 696 O O . GLN A 1 86 ? -7.982 8.770 -4.395 1.00 92.88 86 GLN A O 1
ATOM 701 N N . ILE A 1 87 ? -9.087 10.723 -4.096 1.00 92.50 87 ILE A N 1
ATOM 702 C CA . ILE A 1 87 ? -9.150 10.649 -2.638 1.00 92.50 87 ILE A CA 1
ATOM 703 C C . ILE A 1 87 ? -10.158 9.565 -2.251 1.00 92.50 87 ILE A C 1
ATOM 705 O O . ILE A 1 87 ? -11.260 9.505 -2.790 1.00 92.50 87 ILE A O 1
ATOM 709 N N . VAL A 1 88 ? -9.763 8.706 -1.319 1.00 90.88 88 VAL A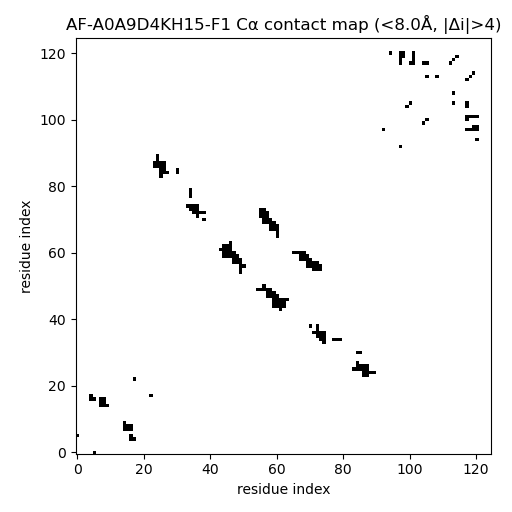 N 1
ATOM 710 C CA . VAL A 1 88 ? -10.627 7.702 -0.707 1.00 90.88 88 VAL A CA 1
ATOM 711 C C . VAL A 1 88 ? -11.206 8.305 0.560 1.00 90.88 88 VAL A C 1
ATOM 713 O O . VAL A 1 88 ? -10.484 8.560 1.524 1.00 90.88 88 VAL A O 1
ATOM 716 N N . GLU A 1 89 ? -12.517 8.517 0.560 1.00 85.75 89 GLU A N 1
ATOM 717 C CA . GLU A 1 89 ? -13.223 8.957 1.756 1.00 85.75 89 GLU A CA 1
ATOM 718 C C . GLU A 1 89 ? -13.229 7.849 2.809 1.00 85.75 89 GLU A C 1
ATOM 720 O O . GLU A 1 89 ? -13.594 6.696 2.544 1.00 85.75 89 GLU A O 1
ATOM 725 N N . ALA A 1 90 ? -12.845 8.205 4.033 1.00 81.56 90 ALA A N 1
ATOM 726 C CA . ALA A 1 90 ? -12.970 7.319 5.174 1.00 81.56 90 ALA A CA 1
ATOM 727 C C . ALA A 1 90 ? -14.456 7.198 5.542 1.00 81.56 90 ALA A C 1
ATOM 729 O O . ALA A 1 90 ? -14.963 7.953 6.364 1.00 81.56 90 ALA A O 1
ATOM 730 N N . LYS A 1 91 ? -15.156 6.216 4.961 1.00 80.19 91 LYS A N 1
ATOM 731 C CA . LYS A 1 91 ? -16.586 5.930 5.220 1.00 80.19 91 LYS A CA 1
ATOM 732 C C . LYS A 1 91 ? -16.904 5.504 6.666 1.00 80.19 91 LYS A C 1
ATOM 734 O O . LYS A 1 91 ? -18.032 5.124 6.960 1.00 80.19 91 LYS A O 1
ATOM 739 N N . GLY A 1 92 ? -15.917 5.531 7.560 1.00 84.75 92 GLY A N 1
ATOM 740 C CA . GLY A 1 92 ? -16.023 5.005 8.913 1.00 84.75 92 GLY A CA 1
ATOM 741 C C . GLY A 1 92 ? -16.147 3.480 8.946 1.00 84.75 92 GLY A C 1
ATOM 742 O O . GLY A 1 92 ? -15.917 2.775 7.960 1.00 84.75 92 GLY A O 1
ATOM 743 N N . LEU A 1 93 ? -16.480 2.958 10.124 1.00 88.94 93 LEU A N 1
ATOM 744 C CA . LEU A 1 93 ? -16.714 1.532 10.328 1.00 88.94 93 LEU A CA 1
ATOM 745 C C . LEU A 1 93 ? -18.158 1.178 9.980 1.00 88.94 93 LEU A C 1
ATOM 747 O O . LEU A 1 93 ? -19.083 1.877 10.391 1.00 88.94 93 LEU A O 1
ATOM 751 N N . SER A 1 94 ? -18.362 0.047 9.301 1.00 90.75 94 SER A N 1
ATOM 752 C CA . SER A 1 94 ? -19.706 -0.502 9.109 1.00 90.75 94 SER A CA 1
ATOM 753 C C . SER A 1 94 ? -20.344 -0.864 10.453 1.00 90.75 94 SER A C 1
ATOM 755 O O . SER A 1 94 ? -19.640 -1.239 11.392 1.00 90.75 94 SER A O 1
ATOM 757 N N . ARG A 1 95 ? -21.680 -0.831 10.537 1.00 91.25 95 ARG A N 1
ATOM 758 C CA . ARG A 1 95 ? -22.421 -1.217 11.750 1.00 91.25 95 ARG A CA 1
ATOM 759 C C . ARG A 1 95 ? -22.010 -2.597 12.269 1.00 91.25 95 ARG A C 1
ATOM 761 O O . ARG A 1 95 ? -21.664 -2.733 13.435 1.00 91.25 95 ARG A O 1
ATOM 768 N N . ASN A 1 96 ? -21.923 -3.592 11.384 1.00 94.19 96 ASN A N 1
ATOM 769 C CA . ASN A 1 96 ? -21.467 -4.938 11.749 1.00 94.19 96 ASN A CA 1
ATOM 770 C C . ASN A 1 96 ? -20.060 -4.924 12.362 1.00 94.19 96 ASN A C 1
ATOM 772 O O . ASN A 1 96 ? -19.777 -5.676 13.294 1.00 94.19 96 ASN A O 1
ATOM 776 N N . ARG A 1 97 ? -19.165 -4.064 11.855 1.00 95.19 97 ARG A N 1
ATOM 777 C CA . ARG A 1 97 ? -17.817 -3.932 12.407 1.00 95.19 97 ARG A CA 1
ATOM 778 C C . ARG A 1 97 ? -17.831 -3.234 13.765 1.00 95.19 97 ARG A C 1
ATOM 780 O O . ARG A 1 97 ? -17.113 -3.689 14.648 1.00 95.19 97 ARG A O 1
ATOM 787 N N . GLN A 1 98 ? -18.643 -2.195 13.945 1.00 95.19 98 GLN A N 1
ATOM 788 C CA . GLN A 1 98 ? -18.828 -1.534 15.242 1.00 95.19 98 GLN A CA 1
ATOM 789 C C . GLN A 1 98 ? -19.373 -2.518 16.289 1.00 95.19 98 GLN A C 1
ATOM 791 O O . GLN A 1 9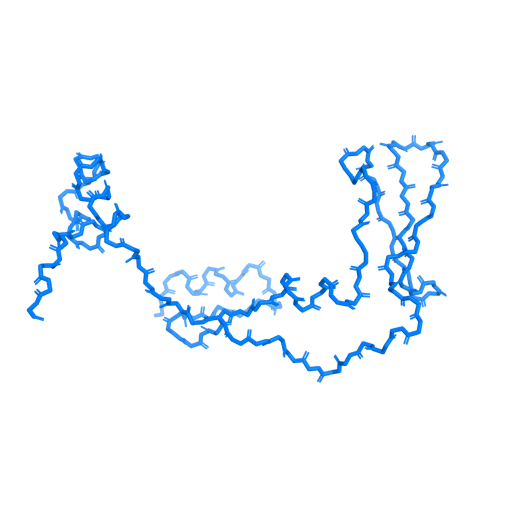8 ? -18.811 -2.639 17.374 1.00 95.19 98 GLN A O 1
ATOM 796 N N . GLU A 1 99 ? -20.397 -3.301 15.938 1.00 95.75 99 GLU A N 1
ATOM 797 C CA . GLU A 1 99 ? -20.969 -4.328 16.818 1.00 95.75 99 GLU A CA 1
ATOM 798 C C . GLU A 1 99 ? -19.961 -5.423 17.173 1.00 95.75 99 GLU A C 1
ATOM 800 O O . GLU A 1 99 ? -19.875 -5.827 18.333 1.00 95.75 99 GLU A O 1
ATOM 805 N N . TYR A 1 100 ? -19.171 -5.886 16.200 1.00 97.12 100 TYR A N 1
ATOM 806 C CA . TYR A 1 100 ? -18.093 -6.840 16.450 1.00 97.12 100 TYR A CA 1
ATOM 807 C C . TYR A 1 100 ? -17.060 -6.276 17.432 1.00 97.12 100 TYR A C 1
ATOM 809 O O . TYR A 1 100 ? -16.677 -6.958 18.381 1.00 97.12 100 TYR A O 1
ATOM 817 N N . LEU A 1 101 ? -16.620 -5.031 17.234 1.00 96.62 101 LEU A N 1
ATOM 818 C CA . LEU A 1 101 ? -15.656 -4.395 18.131 1.00 96.62 101 LEU A CA 1
ATOM 819 C C . LEU A 1 101 ? -16.222 -4.273 19.550 1.00 96.62 101 LEU A C 1
ATOM 821 O O . LEU A 1 101 ? -15.544 -4.644 20.505 1.00 96.62 101 LEU A O 1
ATOM 825 N N . TYR A 1 102 ? -17.477 -3.845 19.685 1.00 96.69 102 TYR A N 1
ATOM 826 C CA . TYR A 1 102 ? -18.128 -3.698 20.984 1.00 96.69 102 TYR A CA 1
ATOM 827 C C . TYR A 1 102 ? -18.352 -5.033 21.710 1.00 96.69 102 TYR A C 1
ATOM 829 O O . TYR A 1 102 ? -18.094 -5.129 22.905 1.00 96.69 102 TYR A O 1
ATOM 837 N N . LYS A 1 103 ? -18.827 -6.074 21.014 1.00 96.38 103 LYS A N 1
ATOM 838 C CA . LYS A 1 103 ? -19.192 -7.358 21.643 1.00 96.38 103 LYS A CA 1
ATOM 839 C C . LYS A 1 103 ? -17.996 -8.292 21.824 1.00 96.38 103 LYS A C 1
ATOM 841 O O . LYS A 1 103 ? -17.918 -8.987 22.830 1.00 96.38 103 LYS A O 1
ATOM 846 N N . VAL A 1 104 ? -17.093 -8.331 20.843 1.00 97.56 104 VAL A N 1
ATOM 847 C CA . VAL A 1 104 ? -16.015 -9.331 20.772 1.00 97.56 104 VAL A CA 1
ATOM 848 C C . VAL A 1 104 ? -14.687 -8.756 21.236 1.00 97.56 104 VAL A C 1
ATOM 850 O O . VAL A 1 104 ? -13.992 -9.402 22.005 1.00 97.56 104 VAL A O 1
ATOM 853 N N . VAL A 1 105 ? -14.308 -7.555 20.791 1.00 97.31 105 VAL A N 1
ATOM 854 C CA . VAL A 1 105 ? -12.965 -7.013 21.078 1.00 97.31 105 VAL A CA 1
ATOM 855 C C . VAL A 1 105 ? -12.916 -6.271 22.414 1.00 97.31 105 VAL A C 1
ATOM 857 O O . VAL A 1 105 ? -11.958 -6.428 23.168 1.00 97.31 105 VAL A O 1
ATOM 860 N N . ARG A 1 106 ? -13.959 -5.502 22.743 1.00 97.12 106 ARG A N 1
ATOM 861 C CA . ARG A 1 106 ? -14.031 -4.643 23.936 1.00 97.12 106 ARG A CA 1
ATOM 862 C C . ARG A 1 106 ? -13.683 -5.330 25.269 1.00 97.12 106 ARG A C 1
ATOM 864 O O . ARG A 1 106 ? -13.019 -4.674 26.072 1.00 97.12 106 ARG A O 1
ATOM 871 N N . PRO A 1 107 ? -14.074 -6.592 25.552 1.00 96.69 107 PRO A N 1
ATOM 872 C CA . PRO A 1 107 ? -13.730 -7.249 26.818 1.00 96.69 107 PRO A CA 1
ATOM 873 C C . PRO A 1 107 ? -12.221 -7.411 27.052 1.00 96.69 107 PRO A C 1
ATOM 875 O O . PRO A 1 107 ? -11.798 -7.518 28.198 1.00 96.69 107 PRO A O 1
ATOM 878 N N . TYR A 1 108 ? -11.417 -7.399 25.985 1.00 97.00 108 TYR A N 1
ATOM 879 C CA . TYR A 1 108 ? -9.962 -7.566 26.046 1.00 97.00 108 TYR A CA 1
ATOM 880 C C . TYR A 1 108 ? -9.196 -6.244 26.189 1.00 97.00 108 TYR A C 1
ATOM 882 O O . TYR A 1 108 ? -7.967 -6.244 26.234 1.00 97.00 108 TYR A O 1
ATOM 890 N N . LEU A 1 109 ? -9.898 -5.110 26.233 1.00 94.19 109 LEU A N 1
ATOM 891 C CA . LEU A 1 109 ? -9.294 -3.792 26.395 1.00 94.19 109 LEU A CA 1
ATOM 892 C C . LEU A 1 109 ? -9.261 -3.371 27.865 1.00 94.19 109 LEU A C 1
ATOM 894 O O . LEU A 1 109 ? -10.147 -3.721 28.645 1.00 94.19 109 LEU A O 1
ATOM 898 N N . SER A 1 110 ? -8.275 -2.546 28.224 1.00 95.06 110 SER A N 1
ATOM 899 C CA . SER A 1 110 ? -8.287 -1.827 29.499 1.00 95.06 110 SER A CA 1
ATOM 900 C C . SER A 1 110 ? -9.465 -0.856 29.555 1.00 95.06 110 SER A C 1
ATOM 902 O O . SER A 1 110 ? -9.859 -0.294 28.530 1.00 95.06 110 SER A O 1
ATOM 904 N N . ASP A 1 111 ? -10.006 -0.620 30.752 1.00 93.44 111 ASP A N 1
ATOM 905 C CA . ASP A 1 111 ? -11.184 0.241 30.929 1.00 93.44 111 ASP A CA 1
ATOM 906 C C . ASP A 1 111 ? -10.988 1.639 30.329 1.00 93.44 111 ASP A C 1
ATOM 908 O O . ASP A 1 111 ? -11.884 2.146 29.660 1.00 93.44 111 ASP A O 1
ATOM 912 N N . ALA A 1 112 ? -9.777 2.196 30.439 1.00 93.75 112 ALA A N 1
ATOM 913 C CA . ALA A 1 112 ? -9.415 3.4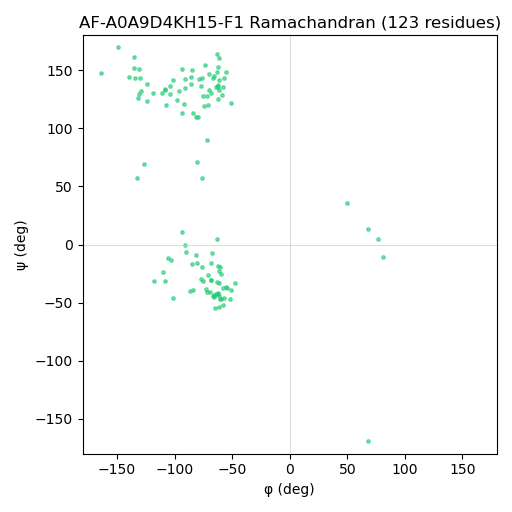89 29.855 1.00 93.75 112 ALA A CA 1
ATOM 914 C C . ALA A 1 112 ? -9.565 3.559 28.320 1.00 93.75 112 ALA A C 1
ATOM 916 O O . ALA A 1 112 ? -9.759 4.640 27.773 1.00 93.75 112 ALA A O 1
ATOM 917 N N . ASN A 1 113 ? -9.484 2.425 27.615 1.00 93.25 113 ASN A N 1
ATOM 918 C CA . ASN A 1 113 ? -9.473 2.376 26.150 1.00 93.25 113 ASN A CA 1
ATOM 919 C C . ASN A 1 113 ? -10.785 1.874 25.538 1.00 93.25 113 ASN A C 1
ATOM 921 O O . ASN A 1 113 ? -10.969 1.973 24.320 1.00 93.25 113 ASN A O 1
ATOM 925 N N . LYS A 1 114 ? -11.692 1.318 26.351 1.00 93.31 114 LYS A N 1
ATOM 926 C CA . LYS A 1 114 ? -12.924 0.681 25.870 1.00 93.31 114 LYS A CA 1
ATOM 927 C C . LYS A 1 114 ? -13.786 1.648 25.061 1.00 93.31 114 LYS A C 1
ATOM 929 O O . LYS A 1 114 ? -14.130 1.335 23.925 1.00 93.31 114 LYS A O 1
ATOM 934 N N . ASP A 1 115 ? -14.081 2.827 25.601 1.00 92.88 115 ASP A N 1
ATOM 935 C CA . ASP A 1 115 ? -14.951 3.809 24.935 1.00 92.88 115 ASP A CA 1
ATOM 936 C C . ASP A 1 115 ? -14.253 4.577 23.815 1.00 92.88 115 ASP A C 1
ATOM 938 O O . ASP A 1 115 ? -14.885 4.908 22.818 1.00 92.88 115 ASP A O 1
ATOM 942 N N . ALA A 1 116 ? -12.938 4.781 23.920 1.00 90.56 116 ALA A N 1
ATOM 943 C CA . ALA A 1 116 ? -12.167 5.447 22.875 1.00 90.56 116 ALA A CA 1
ATOM 944 C C . ALA A 1 116 ? -12.049 4.609 21.587 1.00 90.56 116 ALA A C 1
ATOM 946 O O . ALA A 1 116 ? -11.938 5.167 20.499 1.00 90.56 116 ALA A O 1
ATOM 947 N N . THR A 1 117 ? -12.046 3.275 21.693 1.00 90.50 117 THR A N 1
ATOM 948 C CA . THR A 1 117 ? -11.742 2.386 20.552 1.00 90.50 117 THR A CA 1
ATOM 949 C C . THR A 1 117 ? -12.891 1.466 20.147 1.00 90.50 117 THR A C 1
ATOM 951 O O . THR A 1 117 ? -13.024 1.138 18.969 1.00 90.50 117 THR A O 1
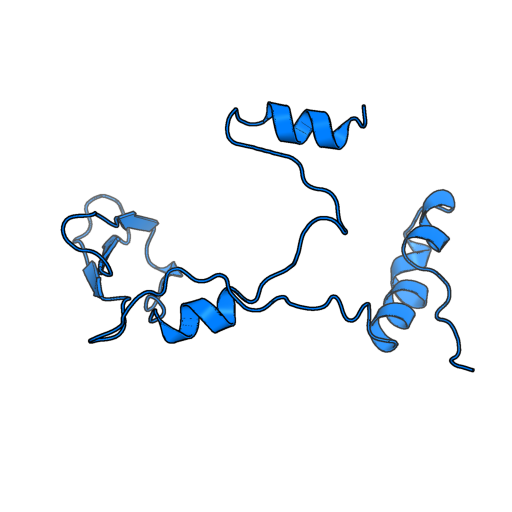ATOM 954 N N . CYS A 1 118 ? -13.723 1.044 21.100 1.00 94.94 118 CYS A N 1
ATOM 955 C CA . CYS A 1 118 ? -14.845 0.132 20.887 1.00 94.94 118 CYS A CA 1
ATOM 956 C C . CYS A 1 118 ? -16.115 0.664 21.578 1.00 94.94 118 CYS A C 1
ATOM 958 O O . CYS A 1 118 ? -16.651 -0.032 22.448 1.00 94.94 118 CYS A O 1
ATOM 960 N N . PRO A 1 119 ? -16.583 1.889 21.267 1.00 94.38 119 PRO A N 1
ATOM 961 C CA . PRO A 1 119 ? -17.778 2.464 21.882 1.00 94.38 119 PRO A CA 1
ATOM 962 C C . PRO A 1 119 ? -19.037 1.649 21.564 1.00 94.38 119 PRO A C 1
ATOM 964 O O . PRO A 1 119 ? -19.054 0.823 20.647 1.00 94.38 119 PRO A O 1
ATOM 967 N N . CYS A 1 120 ? -20.100 1.883 22.336 1.00 92.44 120 CYS A N 1
ATOM 968 C CA . CYS A 1 120 ? -21.413 1.321 22.028 1.00 92.44 120 CYS A CA 1
ATOM 969 C C . CYS A 1 120 ? -21.863 1.806 20.635 1.00 92.44 120 CYS A C 1
ATOM 971 O O . CYS A 1 120 ? -21.813 3.014 20.397 1.00 92.44 120 CYS A O 1
ATOM 973 N N . PRO A 1 121 ? -22.283 0.917 19.716 1.00 91.44 121 PRO A N 1
ATOM 974 C CA . PRO A 1 121 ? -22.785 1.332 18.411 1.00 91.44 121 PRO A CA 1
ATOM 975 C C . PRO A 1 121 ? -24.045 2.189 18.578 1.00 91.44 121 PRO A C 1
ATOM 977 O O . PRO A 1 121 ? -25.008 1.758 19.214 1.00 91.44 121 PRO A O 1
ATOM 980 N N . GLU A 1 122 ? -24.051 3.393 18.008 1.00 81.44 122 GLU A N 1
ATOM 981 C CA . GLU A 1 122 ? -25.228 4.262 18.035 1.00 81.44 122 GLU A CA 1
ATOM 982 C C . GLU A 1 122 ? -26.383 3.611 17.260 1.00 81.44 122 GLU A C 1
ATOM 984 O O . GLU A 1 122 ? -26.209 3.063 16.166 1.00 81.44 122 GLU A O 1
ATOM 989 N N . THR A 1 123 ? -27.586 3.653 17.835 1.00 63.12 123 THR A N 1
ATOM 990 C CA . THR A 1 123 ? -28.802 3.259 17.117 1.00 63.12 123 THR A CA 1
ATOM 991 C C . THR A 1 123 ? -29.239 4.481 16.324 1.00 63.12 123 THR A C 1
ATOM 993 O O . THR A 1 123 ? -29.561 5.498 16.924 1.00 63.12 123 THR A O 1
ATOM 996 N N . SER A 1 124 ? -29.171 4.416 14.996 1.00 53.53 124 SER A N 1
ATOM 997 C CA . SER A 1 124 ? -29.553 5.522 14.111 1.00 53.53 124 SER A CA 1
ATOM 998 C C . SER A 1 124 ? -30.954 6.047 14.476 1.00 53.53 124 SER A C 1
ATOM 1000 O O . SER A 1 124 ? -31.896 5.251 14.477 1.00 53.53 124 SER A O 1
ATOM 1002 N N . LEU A 1 125 ? -31.063 7.340 14.813 1.00 36.53 125 LEU A N 1
ATOM 1003 C CA . LEU A 1 125 ? -32.322 8.103 14.841 1.00 36.53 125 LEU A CA 1
ATOM 1004 C C . LEU A 1 125 ? -32.779 8.416 13.413 1.00 36.53 125 LEU A C 1
ATOM 1006 O O . LEU A 1 125 ? -31.890 8.673 12.567 1.00 36.53 125 LEU A O 1
#

Solvent-accessible surface area (backbone atoms only — not comparable to full-atom values): 7943 Å² total; per-residue (Å²): 131,62,70,67,50,52,54,46,33,70,73,36,97,87,43,78,63,76,56,82,82,84,54,81,50,54,40,56,66,70,51,47,59,78,46,37,53,82,69,80,71,55,86,63,43,73,42,81,47,73,51,88,91,48,71,52,35,42,37,32,20,58,48,91,93,49,74,78,46,78,44,75,29,47,46,86,92,61,79,86,70,101,68,80,55,60,73,50,78,83,84,71,74,54,69,72,54,37,46,44,32,36,73,66,48,29,82,80,46,57,79,90,47,24,64,82,74,28,38,82,68,80,78,86,128

Sequence (125 aa):
MDSLTQMVNMSSASNEAVRYPAWNWRDWKGFLSRLFCPVPAIRQYQYFRMTTEEPGVVTMRTRVGCPEVKVTVTMDGVHIPYQQPQIVEAKGLSRNRQEYLYKVVRPYLSDANKDATCPCPETSL

Mean predicted aligned error: 8.63 Å

Foldseek 3Di:
DDPVQVVQCVPDVPGGDDDPPVDFAFPPVVLVVVFWDDDPPVVQFDDWDDDPVDHQKIWTDNDPPGDIDIDRTTDPPDDDDPDTGDTDDCPDDDLVRLVCCLPPVLVVDDPVCNCVPRNDRDDDD

Organism: Dreissena polymorpha (NCBI:txid45954)

Secondary structure (DSSP, 8-state):
--HHHHHHHHT-TT-----TTSS--B-HHHHHHTTBPPPTTGGG-SEEE--SSSTTEEEEESSTTSPPEEEE-BPTT----S-PPPB-------HHHHHHIIIIIGGGS-HHHHHHHSPPPP---

Nearest PDB structures (foldseek):
  4zlo-assembly2_A  TM=4.621E-01  e=7.987E+00  Homo sapiens
  8rkv-assembly1_U  TM=2.462E-01  e=4.218E+00  Scytonema hofmannii
  6uz7-assembly1_Bo  TM=2.321E-01  e=9.672E+00  Kluyveromyces lactis

Radius of gyration: 22.18 Å; Cα contacts (8 Å, |Δi|>4): 118; chains: 1; bounding box: 56×36×56 Å

pLDDT: mean 89.69, std 8.69, range [36.53, 97.56]